Protein AF-A0A939Y3G7-F1 (afdb_monomer_lite)

Structure (mmCIF, N/CA/C/O backbone):
data_AF-A0A939Y3G7-F1
#
_entry.id   AF-A0A939Y3G7-F1
#
loop_
_atom_site.group_PDB
_atom_site.id
_atom_site.type_symbol
_atom_site.label_atom_id
_atom_site.label_alt_id
_atom_site.label_comp_id
_atom_site.label_asym_id
_atom_site.label_entity_id
_atom_site.label_seq_id
_atom_site.pdbx_PDB_ins_code
_atom_site.Cartn_x
_atom_site.Cartn_y
_atom_site.Cartn_z
_atom_site.occupancy
_atom_site.B_iso_or_equiv
_atom_site.auth_seq_id
_atom_site.auth_comp_id
_atom_site.auth_asym_id
_atom_site.auth_atom_id
_atom_site.pdbx_PDB_model_num
ATOM 1 N N . MET A 1 1 ? 7.671 -12.046 -31.267 1.00 44.25 1 MET A N 1
ATOM 2 C CA . MET A 1 1 ? 9.068 -12.019 -30.786 1.00 44.25 1 MET A CA 1
ATOM 3 C C . MET A 1 1 ? 9.187 -12.917 -29.571 1.00 44.25 1 MET A C 1
ATOM 5 O O . MET A 1 1 ? 8.382 -12.774 -28.653 1.00 44.25 1 MET A O 1
ATOM 9 N N . LYS A 1 2 ? 10.104 -13.891 -29.586 1.00 39.16 2 LYS A N 1
ATOM 10 C CA . LYS A 1 2 ? 10.305 -14.799 -28.446 1.00 39.16 2 LYS A CA 1
ATOM 11 C C . LYS A 1 2 ? 11.232 -14.128 -27.427 1.00 39.16 2 LYS A C 1
ATOM 13 O O . LYS A 1 2 ? 12.180 -13.450 -27.799 1.00 39.16 2 LYS A O 1
ATOM 18 N N . ALA A 1 3 ? 10.979 -14.332 -26.133 1.00 46.50 3 ALA A N 1
ATOM 19 C CA . ALA A 1 3 ? 11.689 -13.659 -25.034 1.00 46.50 3 ALA A CA 1
ATOM 20 C C . ALA A 1 3 ? 13.230 -13.816 -25.053 1.00 46.50 3 ALA A C 1
ATOM 22 O O . ALA A 1 3 ? 13.933 -12.980 -24.488 1.00 46.50 3 ALA A O 1
ATOM 23 N N . GLY A 1 4 ? 13.748 -14.862 -25.710 1.00 51.47 4 GLY A N 1
ATOM 24 C CA . GLY A 1 4 ? 15.187 -15.100 -25.890 1.00 51.47 4 GLY A CA 1
ATOM 25 C C . GLY A 1 4 ? 15.862 -14.204 -26.938 1.00 51.47 4 GLY A C 1
ATOM 26 O O . GLY A 1 4 ? 17.048 -13.925 -26.829 1.00 51.47 4 GLY A O 1
ATOM 27 N N . GLU A 1 5 ? 15.117 -13.717 -27.932 1.00 48.38 5 GLU A N 1
ATOM 28 C CA . GLU A 1 5 ? 15.654 -12.848 -28.994 1.00 48.38 5 GLU A CA 1
ATOM 29 C C . GLU A 1 5 ? 15.825 -11.415 -28.473 1.00 48.38 5 GLU A C 1
ATOM 31 O O . GLU A 1 5 ? 16.871 -10.801 -28.664 1.00 48.38 5 GLU A O 1
ATOM 36 N N . LEU A 1 6 ? 14.850 -10.939 -27.686 1.00 52.34 6 LEU A N 1
ATOM 37 C CA . LEU A 1 6 ? 14.890 -9.624 -27.038 1.00 52.34 6 LEU A CA 1
ATOM 38 C C . LEU A 1 6 ? 16.054 -9.496 -26.040 1.00 52.34 6 LEU A C 1
ATOM 40 O O . LEU A 1 6 ? 16.597 -8.414 -25.852 1.00 52.34 6 LEU A O 1
ATOM 44 N N . THR A 1 7 ? 16.447 -10.594 -25.388 1.00 60.53 7 THR A N 1
ATOM 45 C CA . THR A 1 7 ? 17.536 -10.587 -24.398 1.00 60.53 7 THR A CA 1
ATOM 46 C C . THR A 1 7 ? 18.909 -10.467 -25.049 1.00 60.53 7 THR A C 1
ATOM 48 O O . THR A 1 7 ? 19.749 -9.744 -24.524 1.00 60.53 7 THR A O 1
ATOM 51 N N . ALA A 1 8 ? 19.143 -11.128 -26.185 1.00 60.72 8 ALA A N 1
ATOM 52 C CA . ALA A 1 8 ? 20.426 -11.070 -26.885 1.00 60.72 8 ALA A CA 1
ATOM 53 C C . ALA A 1 8 ? 20.684 -9.696 -27.527 1.00 60.72 8 ALA A C 1
ATOM 55 O O . ALA A 1 8 ? 21.807 -9.196 -27.489 1.00 60.72 8 ALA A O 1
ATOM 56 N N . GLU A 1 9 ? 19.641 -9.070 -28.073 1.00 61.62 9 GLU A N 1
ATOM 57 C CA . GLU A 1 9 ? 19.734 -7.753 -28.708 1.00 61.62 9 GLU A CA 1
ATOM 58 C C . GLU A 1 9 ? 19.949 -6.636 -27.672 1.00 61.62 9 GLU A C 1
ATOM 60 O O . GLU A 1 9 ? 20.874 -5.842 -27.822 1.00 61.62 9 GLU A O 1
ATOM 65 N N . LEU A 1 10 ? 19.229 -6.667 -26.539 1.00 62.78 10 LEU A N 1
ATOM 66 C CA . LEU A 1 10 ? 19.490 -5.754 -25.415 1.00 62.78 10 LEU A CA 1
ATOM 67 C C . LEU A 1 10 ? 20.885 -5.938 -24.807 1.00 62.78 10 LEU A C 1
ATOM 69 O O . LEU A 1 10 ? 21.518 -4.960 -24.422 1.00 62.78 10 LEU A O 1
ATOM 73 N N . LEU A 1 11 ? 21.373 -7.176 -24.687 1.00 61.44 11 LEU A N 1
ATOM 74 C CA . LEU A 1 11 ? 22.718 -7.439 -24.165 1.00 61.44 11 LEU A CA 1
ATOM 75 C C . LEU A 1 11 ? 23.808 -6.872 -25.083 1.00 61.44 11 LEU A C 1
ATOM 77 O O . LEU A 1 11 ? 24.818 -6.381 -24.587 1.00 61.44 11 LEU A O 1
ATOM 81 N N . ARG A 1 12 ? 23.586 -6.897 -26.401 1.00 64.50 12 ARG A N 1
ATOM 82 C CA . ARG A 1 12 ? 24.483 -6.304 -27.399 1.00 64.50 12 ARG A CA 1
ATOM 83 C C . ARG A 1 12 ? 24.434 -4.772 -27.407 1.00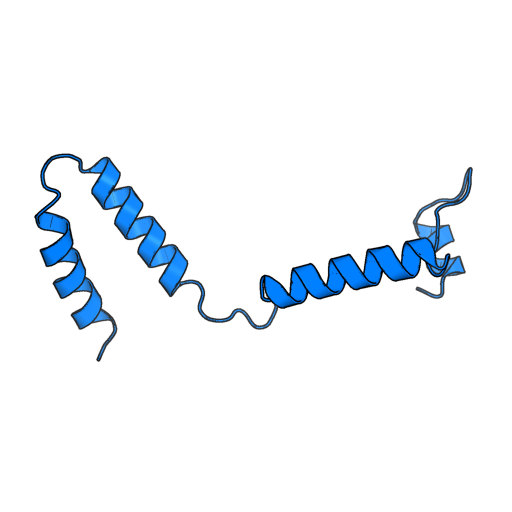 64.50 12 ARG A C 1
ATOM 85 O O . ARG A 1 12 ? 25.450 -4.137 -27.660 1.00 64.50 12 ARG A O 1
ATOM 92 N N . GLU A 1 13 ? 23.286 -4.162 -27.127 1.00 63.31 13 GLU A N 1
ATOM 93 C CA . GLU A 1 13 ? 23.209 -2.704 -26.943 1.00 63.31 13 GLU A CA 1
ATOM 94 C C . GLU A 1 13 ? 23.848 -2.262 -25.616 1.00 63.31 13 GLU A C 1
ATOM 96 O O . GLU A 1 13 ? 24.519 -1.234 -25.558 1.00 63.31 13 GLU A O 1
ATOM 101 N N . LEU A 1 14 ? 23.714 -3.067 -24.555 1.00 59.78 14 LEU A N 1
ATOM 102 C CA . LEU A 1 14 ? 24.319 -2.802 -23.246 1.00 59.78 14 LEU A CA 1
ATOM 103 C C . LEU A 1 14 ? 25.835 -3.037 -23.210 1.00 59.78 14 LEU A C 1
ATOM 105 O O . LEU A 1 14 ? 26.502 -2.419 -22.384 1.00 59.78 14 LEU A O 1
ATOM 109 N N . SER A 1 15 ? 26.398 -3.868 -24.096 1.00 55.75 15 SER A N 1
ATOM 110 C CA . SER A 1 15 ? 27.855 -4.063 -24.193 1.00 55.75 15 SER A CA 1
ATOM 111 C C . SER A 1 15 ? 28.607 -2.820 -24.676 1.00 55.75 15 SER A C 1
ATOM 113 O O . SER A 1 15 ? 29.825 -2.779 -24.582 1.00 55.75 15 SER A O 1
ATOM 115 N N . VAL A 1 16 ? 27.898 -1.798 -25.168 1.00 58.56 16 VAL A N 1
ATOM 116 C CA . VAL A 1 16 ? 28.472 -0.477 -25.477 1.00 58.56 16 VAL A CA 1
ATOM 117 C C . VAL A 1 16 ? 28.783 0.316 -24.192 1.00 58.56 16 VAL A C 1
ATOM 119 O O . VAL A 1 16 ? 29.593 1.237 -24.214 1.00 58.56 16 VAL A O 1
ATOM 122 N N . ILE A 1 17 ? 28.202 -0.062 -23.044 1.00 57.41 17 ILE A N 1
ATOM 123 C CA . ILE A 1 17 ? 28.464 0.515 -21.710 1.00 57.41 17 ILE A CA 1
ATOM 124 C C . ILE A 1 17 ? 29.648 -0.227 -21.053 1.00 57.41 17 ILE A C 1
ATOM 126 O O . ILE A 1 17 ? 29.561 -0.713 -19.926 1.00 57.41 17 ILE A O 1
ATOM 130 N N . GLU A 1 18 ? 30.743 -0.386 -21.798 1.00 55.06 18 GLU A N 1
ATOM 131 C CA . GLU A 1 18 ? 31.838 -1.324 -21.500 1.00 55.06 18 GLU A CA 1
ATOM 132 C C . GLU A 1 18 ? 32.661 -0.968 -20.239 1.00 55.06 18 GLU A C 1
ATOM 134 O O . GLU A 1 18 ? 33.411 -1.799 -19.737 1.00 55.06 18 GLU A O 1
ATOM 139 N N . GLU A 1 19 ? 32.499 0.227 -19.661 1.00 56.16 19 GLU A N 1
ATOM 140 C CA . GLU A 1 19 ? 33.382 0.707 -18.583 1.00 56.16 19 GLU A CA 1
ATOM 141 C C . GLU A 1 19 ? 32.884 0.461 -17.145 1.00 56.16 19 GLU A C 1
ATOM 143 O O . GLU A 1 19 ? 33.638 0.694 -16.201 1.00 56.16 19 GLU A O 1
ATOM 148 N N . ASP A 1 20 ? 31.662 -0.042 -16.923 1.00 65.25 20 ASP A N 1
ATOM 149 C CA . ASP A 1 20 ? 31.196 -0.334 -15.556 1.00 65.25 20 ASP A CA 1
ATOM 150 C C . ASP A 1 20 ? 30.252 -1.548 -15.486 1.00 65.25 20 ASP A C 1
ATOM 152 O O . ASP A 1 20 ? 29.028 -1.467 -15.654 1.00 65.25 20 ASP A O 1
ATOM 156 N N . GLU A 1 21 ? 30.835 -2.703 -15.158 1.00 65.06 21 GLU A N 1
ATOM 157 C CA . GLU A 1 21 ? 30.129 -3.962 -14.897 1.00 65.06 21 GLU A CA 1
ATOM 158 C C . GLU A 1 21 ? 29.000 -3.799 -13.855 1.00 65.06 21 GLU A C 1
ATOM 160 O O . GLU A 1 21 ? 27.964 -4.474 -13.926 1.00 65.06 21 GLU A O 1
ATOM 165 N N . ALA A 1 22 ? 29.153 -2.880 -12.892 1.00 66.94 22 ALA A N 1
ATOM 166 C CA . ALA A 1 22 ? 28.135 -2.608 -11.888 1.00 66.94 22 ALA A CA 1
ATOM 167 C C . ALA A 1 22 ? 26.928 -1.867 -12.482 1.00 66.94 22 ALA A C 1
ATOM 169 O O . ALA A 1 22 ? 25.789 -2.149 -12.088 1.00 66.94 22 ALA A O 1
ATOM 170 N N . LEU A 1 23 ? 27.133 -0.965 -13.448 1.00 67.19 23 LEU A N 1
ATOM 171 C CA . LEU A 1 23 ? 26.041 -0.309 -14.176 1.00 67.19 23 LEU A CA 1
ATOM 172 C C . LEU A 1 23 ? 25.304 -1.291 -15.088 1.00 67.19 23 LEU A C 1
ATOM 174 O O . LEU A 1 23 ? 24.070 -1.314 -15.074 1.00 67.19 23 LEU A O 1
ATOM 178 N N . MET A 1 24 ? 26.024 -2.179 -15.779 1.00 71.81 24 MET A N 1
ATOM 179 C CA . MET A 1 24 ? 25.403 -3.235 -16.586 1.00 71.81 24 MET A CA 1
ATOM 180 C C . MET A 1 24 ? 24.540 -4.169 -15.722 1.00 71.81 24 MET A C 1
ATOM 182 O O . MET A 1 24 ? 23.375 -4.431 -16.039 1.00 71.81 24 MET A O 1
ATOM 186 N N . LYS A 1 25 ? 25.057 -4.613 -14.566 1.00 73.44 25 LYS A N 1
ATOM 187 C CA . LYS A 1 25 ? 24.291 -5.414 -13.593 1.00 73.44 25 LYS A CA 1
ATOM 188 C C . LYS A 1 25 ? 23.047 -4.675 -13.088 1.00 73.44 25 LYS A C 1
ATOM 190 O O . LYS A 1 25 ? 21.985 -5.289 -12.959 1.00 73.44 25 LYS A O 1
ATOM 195 N N . LYS A 1 26 ? 23.138 -3.365 -12.823 1.00 71.50 26 LYS A N 1
ATOM 196 C CA . LYS A 1 26 ? 21.990 -2.533 -12.412 1.00 71.50 26 LYS A CA 1
ATOM 197 C C . LYS A 1 26 ? 20.931 -2.436 -13.512 1.00 71.50 26 LYS A C 1
ATOM 199 O O . LYS A 1 26 ? 19.755 -2.650 -13.215 1.00 71.50 26 LYS A O 1
ATOM 204 N N . ALA A 1 27 ? 21.335 -2.180 -14.755 1.00 74.06 27 ALA A N 1
ATOM 205 C CA . ALA A 1 27 ? 20.430 -2.103 -15.900 1.00 74.06 27 ALA A CA 1
ATOM 206 C C . ALA A 1 27 ? 19.696 -3.435 -16.120 1.00 74.06 27 ALA A C 1
ATOM 208 O O . ALA A 1 27 ? 18.465 -3.465 -16.167 1.00 74.06 27 ALA A O 1
ATOM 209 N N . LEU A 1 28 ? 20.424 -4.556 -16.130 1.00 75.06 28 LEU A N 1
ATOM 210 C CA . LEU A 1 28 ? 19.839 -5.892 -16.276 1.00 75.06 28 LEU A CA 1
ATOM 211 C C . LEU A 1 28 ? 18.876 -6.238 -15.135 1.00 75.06 28 LEU A C 1
ATOM 213 O O . LEU A 1 28 ? 17.806 -6.796 -15.379 1.00 75.06 28 LEU A O 1
ATOM 217 N N . ASN A 1 29 ? 19.207 -5.882 -13.892 1.00 73.69 29 ASN A N 1
ATOM 218 C CA . ASN A 1 29 ? 18.311 -6.091 -12.754 1.00 73.69 29 ASN A CA 1
ATOM 219 C C . ASN A 1 29 ? 17.041 -5.239 -12.849 1.00 73.69 29 ASN A C 1
ATOM 221 O O . ASN A 1 29 ? 15.961 -5.703 -12.484 1.00 73.69 29 ASN A O 1
ATOM 225 N N . TYR A 1 30 ? 17.146 -4.010 -13.352 1.00 72.25 30 TYR A N 1
ATOM 226 C CA . TYR A 1 30 ? 15.990 -3.149 -13.578 1.00 72.25 30 TYR A CA 1
ATOM 227 C C . TYR A 1 30 ? 15.087 -3.699 -14.688 1.00 72.25 30 TYR A C 1
ATOM 229 O O . TYR A 1 30 ? 13.882 -3.827 -14.484 1.00 72.25 30 TYR A O 1
ATOM 237 N N . ILE A 1 31 ? 15.663 -4.142 -15.806 1.00 72.06 31 ILE A N 1
ATOM 238 C CA . ILE A 1 31 ? 14.931 -4.785 -16.908 1.00 72.06 31 ILE A CA 1
ATOM 239 C C . ILE A 1 31 ? 14.262 -6.086 -16.440 1.00 72.06 31 ILE A C 1
ATOM 241 O O . ILE A 1 31 ? 13.093 -6.328 -16.745 1.00 72.06 31 ILE A O 1
ATOM 245 N N . LYS A 1 32 ? 14.945 -6.904 -15.627 1.00 67.94 32 LYS A N 1
ATOM 246 C CA . LYS A 1 32 ? 14.345 -8.086 -14.982 1.00 67.94 32 LYS A CA 1
ATOM 247 C C . LYS A 1 32 ? 13.162 -7.709 -14.094 1.00 67.94 32 LYS A C 1
ATOM 249 O O . LYS A 1 32 ? 12.140 -8.374 -14.153 1.00 67.94 32 LYS A O 1
ATOM 254 N N . LYS A 1 33 ? 13.250 -6.628 -13.312 1.00 66.31 33 LYS A N 1
ATOM 255 C CA . LYS A 1 33 ? 12.117 -6.135 -12.507 1.00 66.31 33 LYS A CA 1
ATOM 256 C C . LYS A 1 33 ? 10.961 -5.643 -13.376 1.00 66.31 33 LYS A C 1
ATOM 258 O O . LYS A 1 33 ? 9.813 -5.932 -13.063 1.00 66.31 33 LYS A O 1
ATOM 263 N N . LEU A 1 34 ? 11.244 -4.932 -14.467 1.00 64.69 34 LEU A N 1
ATOM 264 C CA . LEU A 1 34 ? 10.222 -4.469 -15.409 1.00 64.69 34 LEU A CA 1
ATOM 265 C C . LEU A 1 34 ? 9.514 -5.633 -16.110 1.00 64.69 34 LEU A C 1
ATOM 267 O O . LEU A 1 34 ? 8.300 -5.605 -16.263 1.00 64.69 34 LEU A O 1
ATOM 271 N N . THR A 1 35 ? 10.251 -6.675 -16.489 1.00 63.00 35 THR A N 1
ATOM 272 C CA . THR A 1 35 ? 9.693 -7.873 -17.140 1.00 63.00 35 THR A CA 1
ATOM 273 C C . THR A 1 35 ? 9.052 -8.851 -16.150 1.00 63.00 35 THR A C 1
ATOM 275 O O . THR A 1 35 ? 8.152 -9.594 -16.536 1.00 63.00 35 THR A O 1
ATOM 278 N N . ALA A 1 36 ? 9.462 -8.827 -14.877 1.00 61.12 36 ALA A N 1
ATOM 279 C CA . ALA A 1 36 ? 8.820 -9.535 -13.770 1.00 61.12 36 ALA A CA 1
ATOM 280 C C . ALA A 1 36 ? 7.562 -8.824 -13.246 1.00 61.12 36 ALA A C 1
ATOM 282 O O . ALA A 1 36 ? 6.757 -9.468 -12.582 1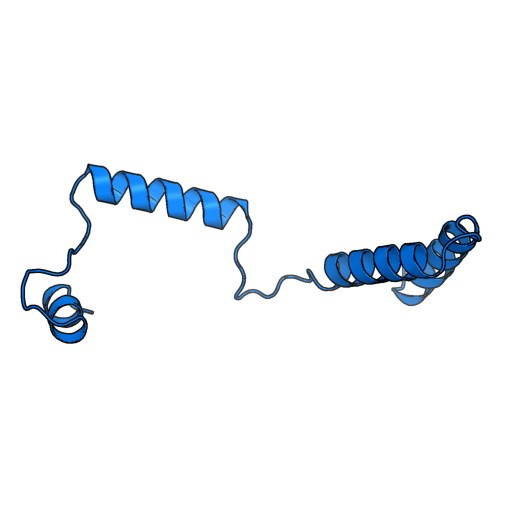.00 61.12 36 ALA A O 1
ATOM 283 N N . LYS A 1 37 ? 7.309 -7.556 -13.617 1.00 57.00 37 LYS A N 1
ATOM 284 C CA . LYS A 1 37 ? 5.977 -6.921 -13.522 1.00 57.00 37 LYS A CA 1
ATOM 285 C C . LYS A 1 37 ? 4.983 -7.520 -14.536 1.00 57.00 37 LYS A C 1
ATOM 287 O O . LYS A 1 37 ? 4.175 -6.812 -15.132 1.00 57.00 37 LYS A O 1
ATOM 292 N N . LYS A 1 38 ? 5.024 -8.836 -14.741 1.00 56.94 38 LYS A N 1
ATOM 293 C CA . LYS A 1 38 ? 3.873 -9.577 -15.244 1.00 56.94 38 LYS A CA 1
ATOM 294 C C . LYS A 1 38 ? 2.869 -9.608 -14.102 1.00 56.94 38 LYS A C 1
ATOM 296 O O . LYS A 1 38 ? 3.107 -10.303 -13.125 1.00 56.94 38 LYS A O 1
ATOM 301 N N . THR A 1 39 ? 1.848 -8.763 -14.232 1.00 61.03 39 THR A N 1
ATOM 302 C CA . THR A 1 39 ? 0.526 -8.806 -13.589 1.00 61.03 39 THR A CA 1
ATOM 303 C C . THR A 1 39 ? 0.340 -9.980 -12.631 1.00 61.03 39 THR A C 1
ATOM 305 O O . THR A 1 39 ? -0.268 -10.992 -12.973 1.00 61.03 39 THR A O 1
ATOM 308 N N . ASP A 1 40 ? 0.869 -9.841 -11.418 1.00 65.44 40 ASP A N 1
ATOM 309 C CA . ASP A 1 40 ? 0.354 -10.602 -10.294 1.00 65.44 40 ASP A CA 1
ATOM 310 C C . ASP A 1 40 ? -1.057 -10.046 -10.044 1.00 65.44 40 ASP A C 1
ATOM 312 O O . ASP A 1 40 ? -1.179 -8.862 -9.719 1.00 65.44 40 ASP A O 1
ATOM 316 N N . PRO A 1 41 ? -2.125 -10.836 -10.253 1.00 66.94 41 PRO A N 1
ATOM 317 C CA . PRO A 1 41 ? -3.497 -10.355 -10.114 1.00 66.94 41 PRO A CA 1
ATOM 318 C C . PRO A 1 41 ? -3.846 -9.968 -8.669 1.00 66.94 41 PRO A C 1
ATOM 320 O O . PRO A 1 41 ? -4.902 -9.387 -8.437 1.00 66.94 41 PRO A O 1
ATOM 323 N N . THR A 1 42 ? -2.986 -10.290 -7.697 1.00 75.38 42 THR A N 1
ATOM 324 C CA . THR A 1 42 ? -3.126 -9.853 -6.303 1.00 75.38 42 THR A CA 1
ATOM 325 C C . THR A 1 42 ? -2.533 -8.464 -6.048 1.00 75.38 42 THR A C 1
ATOM 327 O O . THR A 1 42 ? -2.827 -7.854 -5.019 1.00 75.38 42 THR A O 1
ATOM 330 N N . LEU A 1 43 ? -1.724 -7.935 -6.974 1.00 77.44 43 LEU A N 1
ATOM 331 C CA . LEU A 1 43 ? -1.129 -6.605 -6.874 1.00 77.44 43 LEU A CA 1
ATOM 332 C C . LEU A 1 43 ? -2.004 -5.561 -7.572 1.00 77.44 43 LEU A C 1
ATOM 334 O O . LEU A 1 43 ? -2.491 -5.774 -8.678 1.00 77.44 43 LEU A O 1
ATOM 338 N N . MET A 1 44 ? -2.155 -4.402 -6.932 1.00 81.50 44 MET A N 1
ATOM 339 C CA . MET A 1 44 ? -2.837 -3.245 -7.516 1.00 81.50 44 MET A CA 1
ATOM 340 C C . MET A 1 44 ? -1.859 -2.344 -8.276 1.00 81.50 44 MET A C 1
ATOM 342 O O . MET A 1 44 ? -0.665 -2.287 -7.956 1.00 81.50 44 MET A O 1
ATOM 346 N N . SER A 1 45 ? -2.364 -1.616 -9.269 1.00 85.75 45 SER A N 1
ATOM 347 C CA . SER A 1 45 ? -1.597 -0.581 -9.956 1.00 85.75 45 SER A CA 1
ATOM 348 C C . SER A 1 45 ? -1.298 0.600 -9.025 1.00 85.75 45 SER A C 1
ATOM 350 O O . SER A 1 45 ? -1.882 0.760 -7.948 1.00 85.75 45 SER A O 1
ATOM 352 N N . LYS A 1 46 ? -0.371 1.467 -9.446 1.00 85.69 46 LYS A N 1
ATOM 353 C CA . LYS A 1 46 ? -0.074 2.700 -8.709 1.00 85.69 46 LYS A CA 1
ATOM 354 C C . LYS A 1 46 ? -1.313 3.597 -8.649 1.00 85.69 46 LYS A C 1
ATOM 356 O O . LYS A 1 46 ? -1.593 4.191 -7.616 1.00 85.69 46 LYS A O 1
ATOM 361 N N . GLU A 1 47 ? -2.040 3.686 -9.752 1.00 88.19 47 GLU A N 1
ATOM 362 C CA . GLU A 1 47 ? -3.229 4.518 -9.899 1.00 88.19 47 GLU A CA 1
ATOM 363 C C . GLU A 1 47 ? -4.360 4.013 -8.991 1.00 88.19 47 GLU A C 1
ATOM 365 O O . GLU A 1 47 ? -5.007 4.805 -8.311 1.00 88.19 47 GLU A O 1
ATOM 370 N N . GLU A 1 48 ? -4.538 2.693 -8.898 1.00 88.00 48 GLU A N 1
ATOM 371 C CA . GLU A 1 48 ? -5.498 2.067 -7.983 1.00 88.00 48 GLU A CA 1
ATOM 372 C C . GLU A 1 48 ? -5.146 2.315 -6.513 1.00 88.00 48 GLU A C 1
ATOM 374 O O . GLU A 1 48 ? -6.036 2.575 -5.700 1.00 88.00 48 GLU A O 1
ATOM 379 N N . LEU A 1 49 ? -3.856 2.265 -6.165 1.00 92.50 49 LEU A N 1
ATOM 380 C CA . LEU A 1 49 ? -3.391 2.595 -4.820 1.00 92.50 49 LEU A CA 1
ATOM 381 C C . LEU A 1 49 ? -3.716 4.051 -4.465 1.00 92.50 49 LEU A C 1
ATOM 383 O O . LEU A 1 49 ? -4.280 4.305 -3.403 1.00 92.50 49 LEU A O 1
ATOM 387 N N . LEU A 1 50 ? -3.387 4.996 -5.349 1.00 94.50 50 LEU A N 1
ATOM 388 C CA . LEU A 1 50 ? -3.635 6.421 -5.114 1.00 94.50 50 LEU A CA 1
ATOM 389 C C . LEU A 1 50 ? -5.133 6.712 -4.957 1.00 94.50 50 LEU A C 1
ATOM 391 O O . LEU A 1 50 ? -5.522 7.366 -3.994 1.00 94.50 50 LEU A O 1
ATOM 395 N N . ALA A 1 51 ? -5.981 6.133 -5.811 1.00 94.12 51 ALA A N 1
ATOM 396 C CA . ALA A 1 51 ? -7.431 6.287 -5.706 1.00 94.12 51 ALA A CA 1
ATOM 397 C C . ALA A 1 51 ? -8.002 5.722 -4.388 1.00 94.12 51 ALA A C 1
ATOM 399 O O . ALA A 1 51 ? -8.948 6.278 -3.824 1.00 94.12 51 ALA A O 1
ATOM 400 N N . LYS A 1 52 ? -7.437 4.620 -3.869 1.00 94.19 52 LYS A N 1
ATOM 401 C CA . LYS A 1 52 ? -7.823 4.073 -2.556 1.00 94.19 52 LYS A CA 1
ATOM 402 C C . LYS A 1 52 ? -7.417 4.991 -1.406 1.00 94.19 52 LYS A C 1
ATOM 404 O O . LYS A 1 52 ? -8.197 5.146 -0.470 1.00 94.19 52 LYS A O 1
ATOM 409 N N . LEU A 1 53 ? -6.228 5.590 -1.473 1.00 95.44 53 LEU A N 1
ATOM 410 C CA . LEU A 1 53 ? -5.760 6.537 -0.460 1.00 95.44 53 LEU A CA 1
ATOM 411 C C . LEU A 1 53 ? -6.631 7.795 -0.434 1.00 95.44 53 LEU A C 1
ATOM 413 O O . LEU A 1 53 ? -7.107 8.168 0.633 1.00 95.44 53 LEU A O 1
ATOM 417 N N . GLU A 1 54 ? -6.918 8.385 -1.596 1.00 96.06 54 GLU A N 1
ATOM 418 C CA . GLU A 1 54 ? -7.802 9.554 -1.702 1.00 96.06 54 GLU A CA 1
ATOM 419 C C . GLU A 1 54 ? -9.197 9.267 -1.135 1.00 96.06 54 GLU A C 1
ATOM 421 O O . GLU A 1 54 ? -9.742 10.069 -0.374 1.00 96.06 54 GLU A O 1
ATOM 426 N N . ARG A 1 55 ? -9.760 8.090 -1.440 1.00 94.56 55 ARG A N 1
ATOM 427 C CA . ARG A 1 55 ? -11.038 7.661 -0.860 1.00 94.56 55 ARG A CA 1
ATOM 428 C C . ARG A 1 55 ? -10.960 7.542 0.661 1.00 94.56 55 ARG A C 1
ATOM 430 O O . ARG A 1 55 ? -11.851 8.038 1.342 1.00 94.56 55 ARG A O 1
ATOM 437 N N . GLY A 1 56 ? -9.910 6.908 1.183 1.00 93.50 56 GLY A N 1
ATOM 438 C CA . GLY A 1 56 ? -9.710 6.756 2.624 1.00 93.50 56 GLY A CA 1
ATOM 439 C C . GLY A 1 56 ? -9.565 8.101 3.342 1.00 93.50 56 GLY A C 1
ATOM 440 O O . GLY A 1 56 ? -10.131 8.290 4.417 1.00 93.50 56 GLY A O 1
ATOM 441 N N . GLU A 1 57 ? -8.869 9.067 2.737 1.00 94.88 57 GLU A N 1
ATOM 442 C CA . GLU A 1 57 ? -8.794 10.431 3.268 1.00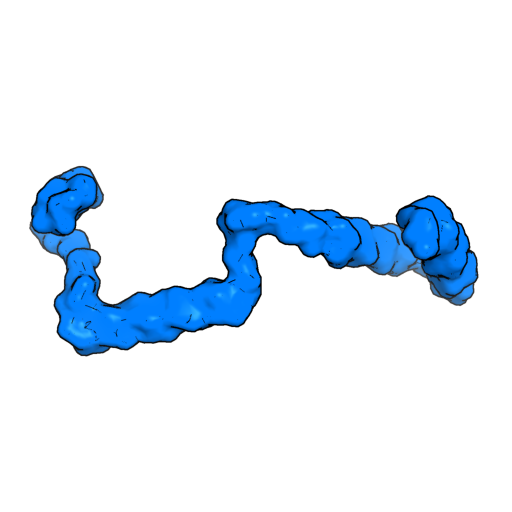 94.88 57 GLU A CA 1
ATOM 443 C C . GLU A 1 57 ? -10.160 11.118 3.298 1.00 94.88 57 GLU A C 1
ATOM 445 O O . GLU A 1 57 ? -10.493 11.789 4.275 1.00 94.88 57 GLU A O 1
ATOM 450 N N . GLU A 1 58 ? -10.963 10.957 2.249 1.00 95.38 58 GLU A N 1
ATOM 451 C CA . GLU A 1 58 ? -12.297 11.548 2.196 1.00 95.38 58 GLU A CA 1
ATOM 452 C C . GLU A 1 58 ? -13.244 10.910 3.221 1.00 95.38 58 GLU A C 1
ATOM 454 O O . GLU A 1 58 ? -13.946 11.614 3.946 1.00 95.38 58 GLU A O 1
ATOM 459 N N . GLU A 1 59 ? -13.212 9.585 3.369 1.00 93.50 59 GLU A N 1
ATOM 460 C CA . GLU A 1 59 ? -13.946 8.872 4.420 1.00 93.50 59 GLU A CA 1
ATOM 461 C C . GLU A 1 59 ? -13.527 9.345 5.820 1.00 93.50 59 GLU A C 1
ATOM 463 O O . GLU A 1 59 ? -14.383 9.535 6.690 1.00 93.50 59 GLU A O 1
ATOM 468 N N . TYR A 1 60 ? -12.235 9.625 6.019 1.00 91.94 60 TYR A N 1
ATOM 469 C CA . TYR A 1 60 ? -11.713 10.200 7.258 1.00 91.94 60 TYR A CA 1
ATOM 470 C C . TYR A 1 60 ? -12.247 11.604 7.524 1.00 91.94 60 TYR A C 1
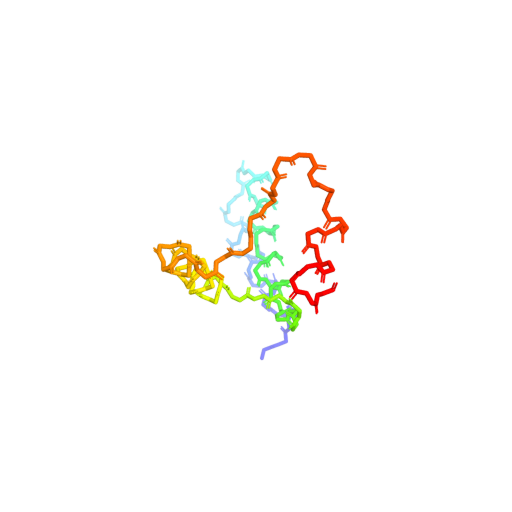ATOM 472 O O . TYR A 1 60 ? -12.713 11.874 8.636 1.00 91.94 60 TYR A O 1
ATOM 480 N N . ARG A 1 61 ? -12.242 12.481 6.513 1.00 92.69 61 ARG A N 1
ATOM 481 C CA . ARG A 1 61 ? -12.819 13.833 6.614 1.00 92.69 61 ARG A CA 1
ATOM 482 C C . ARG A 1 61 ? -14.315 13.788 6.920 1.00 92.69 61 ARG A C 1
ATOM 484 O O . ARG A 1 61 ? -14.795 14.587 7.717 1.00 92.69 61 ARG A O 1
ATOM 491 N N . GLN A 1 62 ? -15.033 12.826 6.347 1.00 93.62 62 GLN A N 1
ATOM 492 C CA . GLN A 1 62 ? -16.467 12.621 6.570 1.00 93.62 62 GLN A CA 1
ATOM 493 C C . GLN A 1 62 ? -16.792 11.891 7.885 1.00 93.62 62 GLN A C 1
ATOM 495 O O . GLN A 1 62 ? -17.966 11.672 8.183 1.00 93.62 62 GLN A O 1
ATOM 500 N N . GLY A 1 63 ? -15.787 11.487 8.669 1.00 90.12 63 GLY A N 1
ATOM 501 C CA . GLY A 1 63 ? -15.989 10.769 9.928 1.00 90.12 63 GLY A CA 1
ATOM 502 C C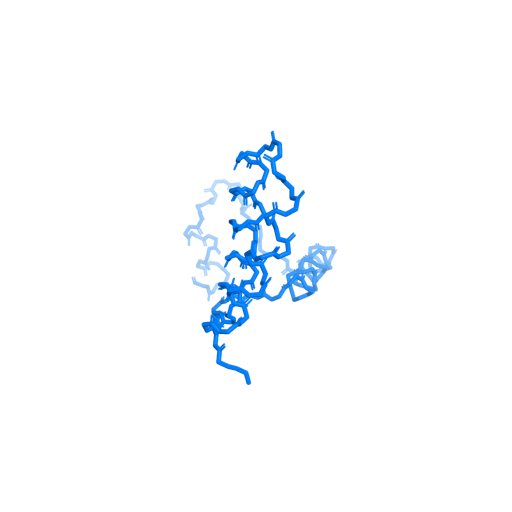 . GLY A 1 63 ? -16.497 9.333 9.761 1.00 90.12 63 GLY A C 1
ATOM 503 O O . GLY A 1 63 ? -16.979 8.743 10.722 1.00 90.12 63 GLY A O 1
ATOM 504 N N . LYS A 1 64 ? -16.373 8.748 8.564 1.00 89.62 64 LYS A N 1
ATOM 505 C CA . LYS A 1 64 ? -16.810 7.379 8.236 1.00 89.62 64 LYS A CA 1
ATOM 506 C C . LYS A 1 64 ? -15.777 6.307 8.605 1.00 89.62 64 LYS A C 1
ATOM 508 O O . LYS A 1 64 ? -15.905 5.158 8.195 1.00 89.62 64 LYS A O 1
ATOM 513 N N . CYS A 1 65 ? -14.757 6.666 9.382 1.00 87.56 65 CYS A N 1
ATOM 514 C CA . CYS A 1 65 ? -13.728 5.744 9.849 1.00 87.56 65 CYS A 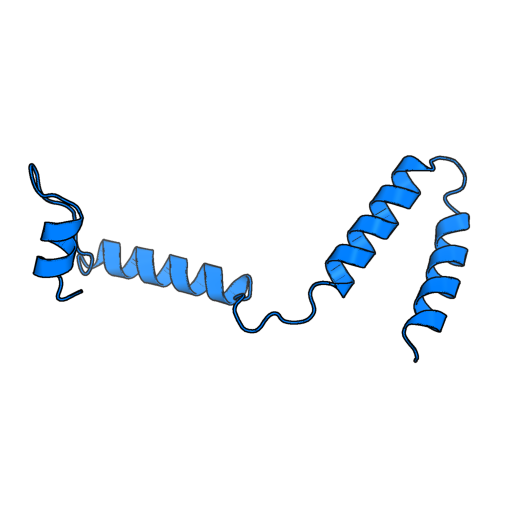CA 1
ATOM 515 C C . CYS A 1 65 ? -14.029 5.228 11.252 1.00 87.56 65 CYS A C 1
ATOM 517 O O . CYS A 1 65 ? -14.394 5.987 12.152 1.00 87.56 65 CYS A O 1
ATOM 519 N N . VAL A 1 66 ? -13.753 3.947 11.469 1.00 89.12 66 VAL A N 1
ATOM 520 C CA . VAL A 1 66 ? -13.708 3.371 12.810 1.00 89.12 66 VAL A CA 1
ATOM 521 C C . VAL A 1 66 ? -12.381 3.765 13.448 1.00 89.12 66 VAL A C 1
ATOM 523 O O . VAL A 1 66 ? -11.316 3.546 12.875 1.00 89.12 66 VAL A O 1
ATOM 526 N N . ARG A 1 67 ? -12.443 4.375 14.631 1.00 88.38 67 ARG A N 1
ATOM 527 C CA . ARG A 1 67 ? -11.263 4.712 15.433 1.00 88.38 67 ARG A CA 1
ATOM 528 C C . ARG A 1 67 ? -11.178 3.778 16.626 1.00 88.38 67 ARG A C 1
ATOM 530 O O . ARG A 1 67 ? -12.219 3.416 17.180 1.00 88.38 67 ARG A O 1
ATOM 537 N N . LEU A 1 68 ? -9.952 3.447 17.014 1.00 92.75 68 LEU A N 1
ATOM 538 C CA . LEU A 1 68 ? -9.675 2.793 18.284 1.00 92.75 68 LEU A CA 1
ATOM 539 C C . LEU A 1 68 ? -10.017 3.764 19.417 1.00 92.75 68 LEU A C 1
ATOM 541 O O . LEU A 1 68 ? -9.583 4.919 19.391 1.00 92.75 68 LEU A O 1
ATOM 545 N N . GLN A 1 69 ? -10.828 3.315 20.366 1.00 92.19 69 GLN A N 1
ATOM 546 C CA . GLN A 1 69 ? -11.181 4.094 21.548 1.00 92.19 69 GLN A CA 1
ATOM 547 C C . GLN A 1 69 ? -10.149 3.893 22.663 1.00 92.19 69 GLN A C 1
ATOM 549 O O . GLN A 1 69 ? -9.348 2.958 22.647 1.00 92.19 69 GLN A O 1
ATOM 554 N N . GLU A 1 70 ? -10.142 4.797 23.640 1.00 92.62 70 GLU A N 1
ATOM 555 C CA . GLU A 1 70 ? -9.230 4.698 24.777 1.00 92.62 70 GLU A CA 1
ATOM 556 C C . GLU A 1 70 ? -9.518 3.426 25.589 1.00 92.62 70 GLU A C 1
ATOM 558 O O . GLU A 1 70 ? -10.660 3.151 25.952 1.00 92.62 70 GLU A O 1
ATOM 563 N N . GLY A 1 71 ? -8.479 2.622 25.832 1.00 92.62 71 GLY A N 1
ATOM 564 C CA . GLY A 1 71 ? -8.600 1.328 26.511 1.00 92.62 71 GLY A CA 1
ATOM 565 C C . GLY A 1 71 ? -9.207 0.200 25.665 1.00 92.62 71 GLY A C 1
ATOM 566 O O . GLY A 1 71 ? -9.299 -0.924 26.151 1.00 92.62 71 GLY A O 1
ATOM 567 N N . GLU A 1 72 ? -9.592 0.462 24.414 1.00 95.25 72 GLU A N 1
ATOM 568 C CA . GLU A 1 72 ? -10.135 -0.546 23.501 1.00 95.25 72 GLU A CA 1
ATOM 569 C C . GLU A 1 72 ? -9.002 -1.332 22.827 1.00 95.25 72 GLU A C 1
ATOM 571 O O . GLU A 1 72 ? -8.013 -0.759 22.361 1.00 95.25 72 GLU A O 1
ATOM 576 N N . SER A 1 73 ? -9.138 -2.659 22.750 1.00 94.81 73 SER A N 1
ATOM 577 C CA . SER A 1 73 ? -8.210 -3.481 21.972 1.00 94.81 73 SER A CA 1
ATOM 578 C C . SER A 1 73 ? -8.573 -3.476 20.485 1.00 94.81 73 SER A C 1
ATOM 580 O O . SER A 1 73 ? -9.721 -3.249 20.103 1.00 94.81 73 SER A O 1
ATOM 582 N N . LEU A 1 74 ? -7.608 -3.798 19.616 1.00 92.75 74 LEU A N 1
ATOM 583 C CA . LEU A 1 74 ? -7.877 -3.935 18.180 1.00 92.75 74 LEU A CA 1
ATOM 584 C C . LEU A 1 74 ? -8.980 -4.972 17.903 1.00 92.75 74 LEU A C 1
ATOM 586 O O . LEU A 1 74 ? -9.829 -4.755 17.044 1.00 92.75 74 LEU A O 1
ATOM 590 N N . SER A 1 75 ? -8.994 -6.073 18.657 1.00 93.88 75 SER A N 1
ATOM 591 C CA . SER A 1 75 ? -10.017 -7.116 18.545 1.00 93.88 75 SER A CA 1
ATOM 592 C C . SER A 1 75 ? -11.413 -6.598 18.893 1.00 93.88 75 SER A C 1
ATOM 594 O O . SER A 1 75 ? -12.379 -6.944 18.215 1.00 93.88 75 SER A O 1
ATOM 596 N N . ASP A 1 76 ? -11.526 -5.763 19.926 1.00 94.25 76 ASP A N 1
ATOM 597 C CA . ASP A 1 76 ? -12.807 -5.187 20.350 1.00 94.25 76 ASP A CA 1
ATOM 598 C C . ASP A 1 76 ? -13.308 -4.153 19.339 1.00 94.25 76 ASP A C 1
ATOM 600 O O . ASP A 1 76 ? -14.487 -4.155 18.981 1.00 94.25 76 ASP A O 1
ATOM 604 N N . MET A 1 77 ? -12.391 -3.354 18.788 1.00 94.06 77 MET A N 1
ATOM 605 C CA . MET A 1 77 ? -12.685 -2.410 17.713 1.00 94.06 77 MET A CA 1
ATOM 606 C C . MET A 1 77 ? -13.234 -3.118 16.468 1.00 94.06 77 MET A C 1
ATOM 608 O O . MET A 1 77 ? -14.242 -2.677 15.914 1.00 94.06 77 MET A O 1
ATOM 612 N N . LEU A 1 78 ? -12.601 -4.218 16.038 1.00 92.62 78 LEU A N 1
ATOM 613 C CA . LEU A 1 78 ? -13.047 -4.991 14.872 1.00 92.62 78 LEU A CA 1
ATOM 614 C C . LEU A 1 78 ? -14.454 -5.562 15.091 1.00 92.62 78 LEU A C 1
ATOM 616 O O . LEU A 1 78 ? -15.343 -5.323 14.269 1.00 92.62 78 LEU A O 1
ATOM 620 N N . ARG A 1 79 ? -14.709 -6.158 16.265 1.00 92.81 79 ARG A N 1
ATOM 621 C CA . ARG A 1 79 ? -16.047 -6.644 16.640 1.00 92.81 79 ARG A CA 1
ATOM 622 C C . ARG A 1 79 ? -17.088 -5.530 16.635 1.00 92.81 79 ARG A C 1
ATOM 624 O O . ARG A 1 79 ? -18.175 -5.717 16.094 1.00 92.81 79 ARG A O 1
ATOM 631 N N . ARG A 1 80 ? -16.764 -4.360 17.198 1.00 92.31 80 ARG A N 1
ATOM 632 C CA . ARG A 1 80 ? -17.649 -3.184 17.192 1.00 92.31 80 ARG A CA 1
ATOM 633 C C . ARG A 1 80 ? -17.934 -2.687 15.775 1.00 92.31 80 ARG A C 1
ATOM 635 O O . ARG A 1 80 ? -19.029 -2.194 15.520 1.00 92.31 80 ARG A O 1
ATOM 642 N N . SER A 1 81 ? -16.978 -2.823 14.858 1.00 88.19 81 SER A N 1
ATOM 643 C CA . SER A 1 81 ? -17.165 -2.496 13.440 1.00 88.19 81 SER A CA 1
ATOM 644 C C . SER A 1 81 ? -17.882 -3.571 12.618 1.00 88.19 81 SER A C 1
ATOM 646 O O . SER A 1 81 ? -18.175 -3.326 11.451 1.00 88.19 81 SER A O 1
ATOM 648 N N . GLY A 1 82 ? -18.187 -4.732 13.208 1.00 87.25 82 GLY A N 1
ATOM 649 C CA . GLY A 1 82 ? -18.800 -5.863 12.508 1.00 87.25 82 GLY A CA 1
ATOM 650 C C . GLY A 1 82 ? -17.838 -6.641 11.602 1.00 87.25 82 GLY A C 1
ATOM 651 O O . GLY A 1 82 ? -18.298 -7.242 10.631 1.00 87.25 82 GLY A O 1
ATOM 652 N N . LEU A 1 83 ? -16.534 -6.608 11.904 1.00 78.12 83 LEU A N 1
ATOM 653 C CA . LEU A 1 83 ? -15.462 -7.338 11.214 1.00 78.12 83 LEU A CA 1
ATOM 654 C C . LEU A 1 83 ? -14.906 -8.478 12.076 1.00 78.12 83 LEU A C 1
ATOM 656 O O . LEU A 1 83 ? -14.861 -8.324 13.321 1.00 78.12 83 LEU A O 1
#

Sequence (83 aa):
MKAGELTAELLRELSVIEEDEALMKKALNYIKKLTAKKTDPTLMSKEELLAKLERGEEEYRQGKCVRLQEGESLSDMLRRSGL

Radius of gyration: 23.54 Å; chains: 1; bounding box: 52×29×57 Å

Secondary structure (DSSP, 8-state):
--HHHHHHHHHHHHTT-TT-HHHHHHHHHHHHHHHH-S--TTSPPHHHHHHHHHHHHHHHHTT-S--PPTT--HHHHHHHHT-

pLDDT: mean 76.49, std 15.94, range [39.16, 96.06]

Foldseek 3Di:
DDPVVVVVVVVVVLCVVVPDPPVSVVVVVVVVVVVVPPDPVVDDDPVVVVVVVVVVVVCVVVVVDQDADVVRDPVNSCVVVVD